Protein AF-A0AAV2J107-F1 (afdb_monomer_lite)

InterPro domains:
  IPR013083 Zinc finger, RING/FYVE/PHD-type [G3DSA:3.30.40.10] (4-58)
  IPR051986 Innate Immunity and Apoptosis Regulator [PTHR16295] (1-78)

pLDDT: mean 79.09, std 8.45, range [41.44, 88.88]

Radius of gyration: 18.04 Å; chains: 1; bounding box: 43×22×49 Å

Foldseek 3Di:
DDPPQDWDQDPQARDIGRPVCVVVCVVVSVVQFDQQPVPRDGHGVVCSVVCCVQFVPFDAQPVPRDTGGPNVSVVVNVD

Sequence (79 aa):
MAEEEETRVCGRCKSEVAESNFTLHESHCSRFLCVCDACDESVPKSELQKHKDEQHTKVRCSKCKKKMERRFITEHEVN

Organism: Knipowitschia caucasica (NCBI:txid637954)

Structure (mmCIF, N/CA/C/O backbone):
data_AF-A0AAV2J107-F1
#
_entry.id   AF-A0AAV2J107-F1
#
loop_
_atom_site.group_PDB
_atom_site.id
_atom_site.type_symbol
_atom_site.label_atom_id
_atom_site.label_alt_id
_atom_site.label_comp_id
_atom_site.label_asym_id
_atom_site.label_entity_id
_atom_site.label_seq_id
_atom_site.pdbx_PDB_ins_code
_atom_site.Cartn_x
_atom_site.Cartn_y
_atom_site.Cartn_z
_atom_site.occupancy
_atom_site.B_iso_or_equiv
_atom_site.auth_seq_id
_atom_site.auth_comp_id
_atom_site.auth_asym_id
_atom_site.auth_atom_id
_atom_site.pdbx_PDB_model_num
ATOM 1 N N . MET A 1 1 ? 31.426 11.493 -24.250 1.00 41.44 1 MET A N 1
ATOM 2 C CA . MET A 1 1 ? 30.072 11.567 -24.830 1.00 41.44 1 MET A CA 1
ATOM 3 C C . MET A 1 1 ? 29.143 11.229 -23.682 1.00 41.44 1 MET A C 1
ATOM 5 O O . MET A 1 1 ? 29.359 10.188 -23.081 1.00 41.44 1 MET A O 1
ATOM 9 N N . ALA A 1 2 ? 28.290 12.161 -23.255 1.00 53.00 2 ALA A N 1
ATOM 10 C CA . ALA A 1 2 ? 27.336 11.892 -22.184 1.00 53.00 2 ALA A CA 1
ATOM 11 C C . ALA A 1 2 ? 26.184 11.123 -22.824 1.00 53.00 2 ALA A C 1
ATOM 13 O O . ALA A 1 2 ? 25.513 11.658 -23.700 1.00 53.00 2 ALA A O 1
ATOM 14 N N . GLU A 1 3 ? 26.045 9.850 -22.479 1.00 59.25 3 GLU A N 1
ATOM 15 C CA . GLU A 1 3 ? 24.850 9.088 -22.810 1.00 59.25 3 GLU A CA 1
ATOM 16 C C . GLU A 1 3 ? 23.726 9.726 -21.994 1.00 59.25 3 GLU A C 1
ATOM 18 O O . GLU A 1 3 ? 23.674 9.592 -20.772 1.00 59.25 3 GLU A O 1
ATOM 23 N N . GLU A 1 4 ? 22.918 10.553 -22.654 1.00 61.31 4 GLU A N 1
ATOM 24 C CA . GLU A 1 4 ? 21.680 11.072 -22.093 1.00 61.31 4 GLU A CA 1
ATOM 25 C C . GLU A 1 4 ? 20.792 9.852 -21.866 1.00 61.31 4 GLU A C 1
ATOM 27 O O . GLU A 1 4 ? 20.190 9.321 -22.794 1.00 61.31 4 GLU A O 1
ATOM 32 N N . GLU A 1 5 ? 20.813 9.316 -20.647 1.00 68.56 5 GLU A N 1
ATOM 33 C CA . GLU A 1 5 ? 19.947 8.210 -20.271 1.00 68.56 5 GLU A CA 1
ATOM 34 C C . GLU A 1 5 ? 18.520 8.769 -20.228 1.00 68.56 5 GLU A C 1
ATOM 36 O O . GLU A 1 5 ? 18.071 9.322 -19.222 1.00 68.56 5 GLU A O 1
ATOM 41 N N . GLU A 1 6 ? 17.837 8.724 -21.375 1.00 83.00 6 GLU A N 1
ATOM 42 C CA . GLU A 1 6 ? 16.436 9.108 -21.501 1.00 83.00 6 GLU A CA 1
ATOM 43 C C . GLU A 1 6 ? 15.654 8.277 -20.488 1.00 83.00 6 GLU A C 1
ATOM 45 O O . GLU A 1 6 ? 15.741 7.055 -20.487 1.00 83.00 6 GLU A O 1
ATOM 50 N N . THR A 1 7 ? 14.944 8.919 -19.566 1.00 87.06 7 THR A N 1
ATOM 51 C CA . THR A 1 7 ? 14.146 8.241 -18.541 1.00 87.06 7 THR A CA 1
ATOM 52 C C 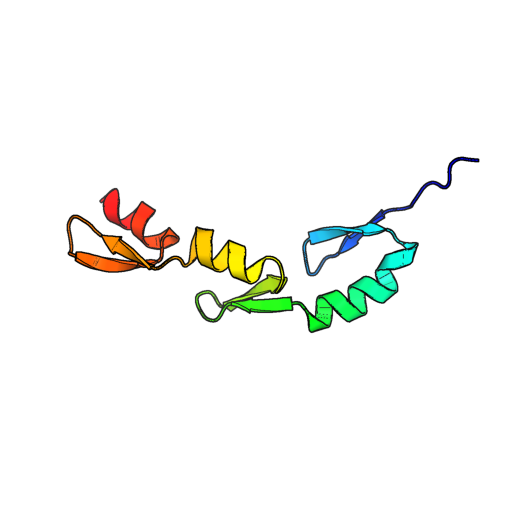. THR A 1 7 ? 12.669 8.490 -18.811 1.00 87.06 7 THR A C 1
ATOM 54 O O . THR A 1 7 ? 12.246 9.571 -19.217 1.00 87.06 7 THR A O 1
ATOM 57 N N . ARG A 1 8 ? 11.854 7.459 -18.603 1.00 87.00 8 ARG A N 1
ATOM 58 C CA . ARG A 1 8 ? 10.407 7.466 -18.779 1.00 87.00 8 ARG A CA 1
ATOM 59 C C . ARG A 1 8 ? 9.725 7.101 -17.468 1.00 87.00 8 ARG A C 1
ATOM 61 O O . ARG A 1 8 ? 10.077 6.126 -16.806 1.00 87.00 8 ARG A O 1
ATOM 68 N N . VAL A 1 9 ? 8.683 7.850 -17.124 1.00 83.94 9 VAL A N 1
ATOM 69 C CA . VAL A 1 9 ? 7.826 7.537 -15.976 1.00 83.94 9 VAL A CA 1
ATOM 70 C C . VAL A 1 9 ? 6.891 6.386 -16.332 1.00 83.94 9 VAL A C 1
ATOM 72 O O . VAL A 1 9 ? 6.132 6.446 -17.301 1.00 83.94 9 VAL A O 1
ATOM 75 N N . CYS A 1 10 ? 6.903 5.328 -15.529 1.00 83.06 10 CYS A N 1
ATOM 76 C CA . CYS A 1 10 ? 5.969 4.226 -15.697 1.00 83.06 10 CYS A CA 1
ATOM 77 C C . CYS A 1 10 ? 4.574 4.617 -15.186 1.00 83.06 10 CYS A C 1
ATOM 79 O O . CYS A 1 10 ? 4.401 4.892 -14.005 1.00 83.06 10 CYS A O 1
ATOM 81 N N . GLY A 1 11 ? 3.538 4.557 -16.029 1.00 75.12 11 GLY A N 1
ATOM 82 C CA . GLY A 1 11 ? 2.157 4.868 -15.612 1.00 75.12 11 GLY A CA 1
ATOM 83 C C . GLY A 1 11 ? 1.561 3.897 -14.579 1.00 75.12 11 GLY A C 1
ATOM 84 O O . GLY A 1 11 ? 0.541 4.195 -13.966 1.00 75.12 11 GLY A O 1
ATOM 85 N N . ARG A 1 12 ? 2.207 2.743 -14.381 1.00 74.12 12 ARG A N 1
ATOM 86 C CA . ARG A 1 12 ? 1.780 1.659 -13.489 1.00 74.12 12 ARG A CA 1
ATOM 87 C C . ARG A 1 12 ? 2.316 1.815 -12.062 1.00 74.12 12 ARG A C 1
ATOM 89 O O . ARG A 1 12 ? 1.542 1.720 -11.119 1.00 74.12 12 ARG A O 1
ATOM 96 N N . CYS A 1 13 ? 3.612 2.089 -11.898 1.00 75.06 13 CYS A N 1
ATOM 97 C CA . CYS A 1 13 ? 4.231 2.307 -10.581 1.00 75.06 13 CYS A CA 1
ATOM 98 C C . CYS A 1 13 ? 4.582 3.773 -10.286 1.00 75.06 13 CYS A C 1
ATOM 100 O O . CYS A 1 13 ? 5.045 4.072 -9.190 1.00 75.06 13 CYS A O 1
ATOM 102 N N . LYS A 1 14 ? 4.379 4.679 -11.251 1.00 75.75 14 LYS A N 1
ATOM 103 C CA . LYS A 1 14 ? 4.741 6.106 -11.191 1.00 75.75 14 LYS A CA 1
ATOM 104 C C . LYS A 1 14 ? 6.215 6.369 -10.854 1.00 75.75 14 LYS A C 1
ATOM 106 O O . LYS A 1 14 ? 6.547 7.436 -10.356 1.00 75.75 14 LYS A O 1
ATOM 111 N N . SER A 1 15 ? 7.094 5.405 -11.124 1.00 75.12 15 SER A N 1
ATOM 112 C CA . SER A 1 15 ? 8.542 5.547 -10.942 1.00 75.12 15 SER A CA 1
ATOM 113 C C . SER A 1 15 ? 9.210 5.959 -12.250 1.00 75.12 15 SER A C 1
ATOM 115 O O . SER A 1 15 ? 8.773 5.538 -13.324 1.00 75.12 15 SER A O 1
ATOM 117 N N . GLU A 1 16 ? 10.273 6.752 -12.152 1.00 84.81 16 GLU A N 1
ATOM 118 C CA . GLU A 1 16 ? 11.167 7.064 -13.269 1.00 84.81 16 GLU A CA 1
ATOM 119 C C . GLU A 1 16 ? 12.057 5.858 -13.574 1.00 84.81 16 GLU A C 1
ATOM 121 O O . GLU A 1 16 ? 12.652 5.258 -12.676 1.00 84.81 16 GLU A O 1
ATOM 126 N N . VAL A 1 17 ? 12.108 5.466 -14.843 1.00 85.19 17 VAL A N 1
ATOM 127 C CA . VAL A 1 17 ? 12.851 4.296 -15.311 1.00 85.19 17 VAL A CA 1
ATOM 128 C C . VAL A 1 17 ? 13.585 4.675 -16.584 1.00 85.19 17 VAL A C 1
ATOM 130 O O . VAL A 1 17 ? 12.976 5.252 -17.475 1.00 85.19 17 VAL A O 1
ATOM 133 N N . ALA A 1 18 ? 14.862 4.322 -16.711 1.00 88.88 18 ALA A N 1
ATOM 134 C CA . ALA A 1 18 ? 15.600 4.495 -17.962 1.00 88.88 18 ALA A CA 1
ATOM 135 C C . ALA A 1 18 ? 14.842 3.868 -19.142 1.00 88.88 18 ALA A C 1
ATOM 137 O O . ALA A 1 18 ? 14.370 2.734 -19.049 1.00 88.88 18 ALA A O 1
ATOM 138 N N . GLU A 1 19 ? 14.740 4.583 -20.254 1.00 86.62 19 GLU A N 1
ATOM 139 C CA . GLU A 1 19 ? 14.030 4.179 -21.462 1.00 86.62 19 GLU A CA 1
ATOM 140 C C . GLU A 1 19 ? 14.601 2.868 -22.010 1.00 86.62 19 GLU A C 1
ATOM 142 O O . GLU A 1 19 ? 13.838 1.941 -22.289 1.00 86.62 19 GLU A O 1
ATOM 147 N N . SER A 1 20 ? 15.930 2.720 -21.993 1.00 86.50 20 SER A N 1
ATOM 148 C CA . SER A 1 20 ? 16.635 1.467 -22.309 1.00 86.50 20 SER A CA 1
ATOM 149 C C . SER A 1 20 ? 16.164 0.272 -21.471 1.00 86.50 20 SER A C 1
ATOM 151 O O . SER A 1 20 ? 16.166 -0.864 -21.939 1.00 86.50 20 SER A O 1
ATOM 153 N N . ASN A 1 21 ? 15.726 0.518 -20.233 1.00 85.31 21 ASN A N 1
ATOM 154 C CA . ASN A 1 21 ? 15.219 -0.499 -19.314 1.00 85.31 21 ASN A CA 1
ATOM 155 C C . ASN A 1 21 ? 13.683 -0.532 -19.245 1.00 85.31 21 ASN A C 1
ATOM 157 O O . ASN A 1 21 ? 13.130 -1.393 -18.556 1.00 85.31 21 ASN A O 1
ATOM 161 N N . PHE A 1 22 ? 12.971 0.355 -19.950 1.00 87.38 22 PHE A N 1
ATOM 162 C CA . PHE A 1 22 ? 11.519 0.495 -19.835 1.00 87.38 22 PHE A CA 1
ATOM 163 C C . PHE A 1 22 ? 10.782 -0.744 -20.341 1.00 87.38 22 PHE A C 1
ATOM 165 O O . PHE A 1 22 ? 9.828 -1.183 -19.709 1.00 87.38 22 PHE A O 1
ATOM 172 N N . THR A 1 23 ? 11.244 -1.370 -21.426 1.00 88.00 23 THR A N 1
ATOM 173 C CA . THR A 1 23 ? 10.638 -2.601 -21.970 1.00 88.00 23 THR A CA 1
ATOM 174 C C . THR A 1 23 ? 10.728 -3.768 -20.978 1.00 88.00 23 THR A C 1
ATOM 176 O O . THR A 1 23 ? 9.753 -4.493 -20.748 1.00 88.00 23 THR A O 1
ATOM 179 N N . LEU A 1 24 ? 11.891 -3.925 -20.332 1.00 88.50 24 LEU A N 1
ATOM 180 C CA . LEU A 1 24 ? 12.084 -4.912 -19.270 1.00 88.50 24 LEU A CA 1
ATOM 181 C C . LEU A 1 24 ? 11.224 -4.559 -18.052 1.00 88.50 24 LEU A C 1
ATOM 183 O O . LEU A 1 24 ? 10.522 -5.420 -17.516 1.00 88.50 24 LEU A O 1
ATOM 187 N N . HIS A 1 25 ? 11.240 -3.287 -17.650 1.00 87.12 25 HIS A N 1
ATOM 188 C CA . HIS A 1 25 ? 10.455 -2.784 -16.536 1.00 87.12 25 HIS A CA 1
ATOM 189 C C . HIS A 1 25 ? 8.958 -2.953 -16.767 1.00 87.12 25 HIS A C 1
ATOM 191 O O . HIS A 1 25 ? 8.289 -3.349 -15.836 1.00 87.12 25 HIS A O 1
ATOM 197 N N . GLU A 1 26 ? 8.393 -2.720 -17.947 1.00 84.94 26 GLU A N 1
ATOM 198 C CA . GLU A 1 26 ? 6.952 -2.873 -18.184 1.00 84.94 26 GLU A CA 1
ATOM 199 C C . GLU A 1 26 ? 6.495 -4.318 -17.932 1.00 84.94 26 GLU A C 1
ATOM 201 O O . GLU A 1 26 ? 5.500 -4.555 -17.235 1.00 84.94 26 GLU A O 1
ATOM 206 N N . SER A 1 27 ? 7.287 -5.273 -18.426 1.00 85.81 27 SER A N 1
ATOM 207 C CA . SER A 1 27 ? 7.104 -6.712 -18.216 1.00 85.81 27 SER A CA 1
ATOM 208 C C . SER A 1 27 ? 7.202 -7.077 -16.732 1.00 85.81 27 SER A C 1
ATOM 210 O O . SER A 1 27 ? 6.396 -7.853 -16.212 1.00 85.81 27 SER A O 1
ATOM 212 N N . HIS A 1 28 ? 8.182 -6.499 -16.033 1.00 84.50 28 HIS A N 1
ATOM 213 C CA . HIS A 1 28 ? 8.386 -6.700 -14.602 1.00 84.50 28 HIS A CA 1
ATOM 214 C C . HIS A 1 28 ? 7.279 -6.029 -13.785 1.00 84.50 28 HIS A C 1
ATOM 216 O O . HIS A 1 28 ? 6.551 -6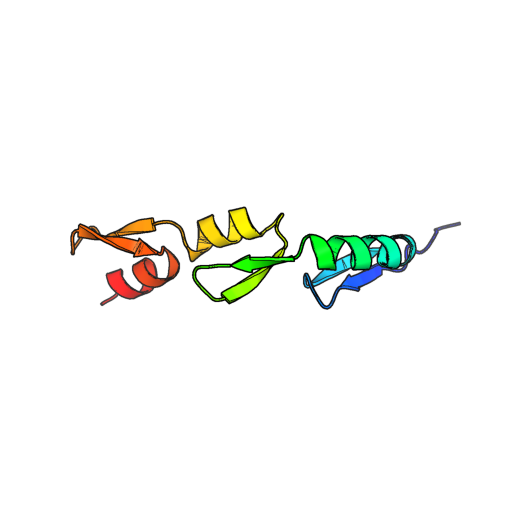.694 -13.070 1.00 84.50 28 HIS A O 1
ATOM 222 N N . CYS A 1 29 ? 7.089 -4.728 -13.931 1.00 82.81 29 CYS A N 1
ATOM 223 C CA . CYS A 1 29 ? 6.097 -3.892 -13.272 1.00 82.81 29 CYS A CA 1
ATOM 224 C C . CYS A 1 29 ? 4.686 -4.465 -13.404 1.00 82.81 29 CYS A C 1
ATOM 226 O O . CYS A 1 29 ? 3.982 -4.552 -12.407 1.00 82.81 29 CYS A O 1
ATOM 228 N N . SER A 1 30 ? 4.290 -4.980 -14.573 1.00 79.00 30 SER A N 1
ATOM 229 C CA . SER A 1 30 ? 2.990 -5.653 -14.709 1.00 79.00 30 SER A CA 1
ATOM 230 C C . SER A 1 30 ? 2.858 -6.909 -13.846 1.00 79.00 30 SER A C 1
ATOM 232 O O . SER A 1 30 ? 1.768 -7.210 -13.373 1.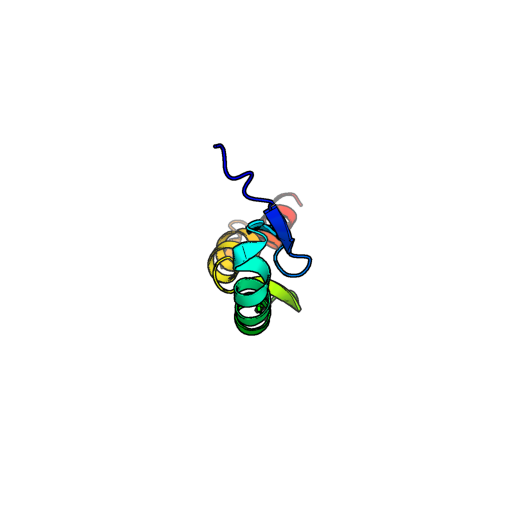00 79.00 30 SER A O 1
ATOM 234 N N . ARG A 1 31 ? 3.945 -7.667 -13.669 1.00 81.81 31 ARG A N 1
ATOM 235 C CA . ARG A 1 31 ? 3.977 -8.894 -12.853 1.00 81.81 31 ARG A CA 1
ATOM 236 C C . ARG A 1 31 ? 4.220 -8.611 -11.372 1.00 81.81 31 ARG A C 1
ATOM 238 O O . ARG A 1 31 ? 3.896 -9.440 -10.527 1.00 81.81 31 ARG A O 1
ATOM 245 N N . PHE A 1 32 ? 4.839 -7.475 -11.075 1.00 78.31 32 PHE A N 1
ATOM 246 C CA . PHE A 1 32 ? 5.222 -7.047 -9.739 1.00 78.31 32 PHE A CA 1
ATOM 247 C C . PHE A 1 32 ? 4.238 -6.047 -9.146 1.00 78.31 32 PHE A C 1
ATOM 249 O O . PHE A 1 32 ? 4.350 -5.765 -7.966 1.00 78.31 32 PHE A O 1
ATOM 256 N N . LEU A 1 33 ? 3.266 -5.529 -9.890 1.00 82.50 33 LEU A N 1
ATOM 257 C CA . LEU A 1 33 ? 2.125 -4.841 -9.302 1.00 82.50 33 LEU A CA 1
ATOM 258 C C . LEU A 1 33 ? 1.221 -5.862 -8.617 1.00 82.50 33 LEU A C 1
ATOM 260 O O . LEU A 1 33 ? 0.784 -6.841 -9.221 1.00 82.50 33 LEU A O 1
ATOM 264 N N . CYS A 1 34 ? 0.941 -5.626 -7.343 1.00 84.12 34 CYS A N 1
ATOM 265 C CA . CYS A 1 34 ? -0.002 -6.406 -6.564 1.00 84.12 34 CYS A CA 1
ATOM 266 C C . CYS A 1 34 ? -1.128 -5.494 -6.093 1.00 84.12 34 CYS A C 1
ATOM 268 O O . CYS A 1 34 ? -0.908 -4.347 -5.717 1.00 84.12 34 CYS A O 1
ATOM 270 N N . VAL A 1 35 ? -2.345 -6.019 -6.096 1.00 84.38 35 VAL A N 1
ATOM 271 C CA . VAL A 1 35 ? -3.485 -5.320 -5.512 1.00 84.38 35 VAL A CA 1
ATOM 272 C C . VAL A 1 35 ? -3.416 -5.490 -3.998 1.00 84.38 35 VAL A C 1
ATOM 274 O O . VAL A 1 35 ? -3.197 -6.597 -3.497 1.00 84.38 35 VAL A O 1
ATOM 277 N N . CYS A 1 36 ? -3.533 -4.389 -3.263 1.00 86.12 36 CYS A N 1
ATOM 278 C CA . CYS A 1 36 ? -3.620 -4.431 -1.816 1.00 86.12 36 CYS A CA 1
ATOM 279 C C . CYS A 1 36 ? -4.996 -4.961 -1.406 1.00 86.12 36 CYS A C 1
ATOM 281 O O . CYS A 1 36 ? -6.004 -4.337 -1.690 1.00 86.12 36 CYS A O 1
ATOM 283 N N . ASP A 1 37 ? -5.038 -6.070 -0.673 1.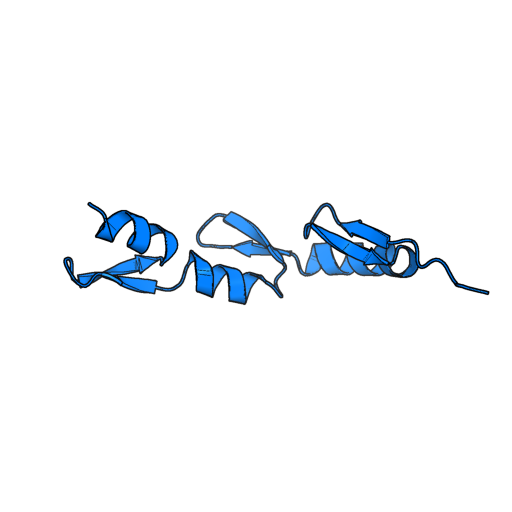00 80.31 37 ASP A N 1
ATOM 284 C CA . ASP A 1 37 ? -6.283 -6.699 -0.194 1.00 80.31 37 ASP A CA 1
ATOM 285 C C . ASP A 1 37 ? -7.104 -5.813 0.769 1.00 80.31 37 ASP A C 1
ATOM 287 O O . ASP A 1 37 ? -8.266 -6.080 1.039 1.00 80.31 37 ASP A O 1
ATOM 291 N N . ALA A 1 38 ? -6.493 -4.760 1.319 1.00 79.81 38 ALA A N 1
ATOM 292 C CA . ALA A 1 38 ? -7.131 -3.891 2.302 1.00 79.81 38 ALA A CA 1
ATOM 293 C C . ALA A 1 38 ? -7.757 -2.618 1.707 1.00 79.81 38 ALA A C 1
ATOM 295 O O . ALA A 1 38 ? -8.635 -2.026 2.331 1.00 79.81 38 ALA A O 1
ATOM 296 N N . CYS A 1 39 ? -7.309 -2.167 0.534 1.00 83.75 39 CYS A N 1
ATOM 297 C CA . CYS A 1 39 ? -7.843 -0.967 -0.125 1.00 83.75 39 CYS A CA 1
ATOM 298 C C . CYS A 1 39 ? -8.084 -1.133 -1.628 1.00 83.75 39 CYS A C 1
ATOM 300 O O . CYS A 1 39 ? -8.429 -0.155 -2.288 1.00 83.75 39 CYS A O 1
ATOM 302 N N . ASP A 1 40 ? -7.856 -2.329 -2.169 1.00 81.75 40 ASP A N 1
ATOM 303 C CA . ASP A 1 40 ? -7.924 -2.659 -3.594 1.00 81.75 40 ASP A CA 1
ATOM 304 C C . ASP A 1 40 ? -7.054 -1.761 -4.496 1.00 81.75 40 ASP A C 1
ATOM 306 O O . ASP A 1 40 ? -7.215 -1.717 -5.716 1.00 81.75 40 ASP A O 1
ATOM 310 N N . GLU A 1 41 ? -6.076 -1.061 -3.915 1.00 81.19 41 GLU A N 1
ATOM 311 C CA . GLU A 1 41 ? -5.157 -0.208 -4.659 1.00 81.19 41 GLU A CA 1
ATOM 312 C C . GLU A 1 41 ? -4.073 -1.056 -5.330 1.00 81.19 41 GLU A C 1
ATOM 314 O O . GLU A 1 41 ? -3.520 -1.986 -4.738 1.00 81.19 41 GLU A O 1
ATOM 319 N N . SER A 1 42 ? -3.745 -0.745 -6.584 1.00 81.06 42 SER A N 1
ATOM 320 C CA . SER A 1 42 ? -2.633 -1.378 -7.290 1.00 81.06 42 SER A CA 1
ATOM 321 C C . SER A 1 42 ? -1.311 -0.788 -6.802 1.00 81.06 42 SER A C 1
ATOM 323 O O . SER A 1 42 ? -0.948 0.327 -7.180 1.00 81.06 42 SER A O 1
ATOM 325 N N . VAL A 1 43 ? -0.582 -1.545 -5.984 1.00 82.88 43 VAL A N 1
ATOM 326 C CA . VAL A 1 43 ? 0.675 -1.118 -5.363 1.00 82.88 43 VAL A CA 1
ATOM 327 C C . VAL A 1 43 ? 1.828 -1.986 -5.883 1.00 82.88 43 VAL A C 1
ATOM 329 O O . VAL A 1 43 ? 1.682 -3.206 -6.009 1.00 82.88 43 VAL A O 1
ATOM 332 N N . PRO A 1 44 ? 3.007 -1.422 -6.198 1.00 82.00 44 PRO A N 1
ATOM 333 C CA . PRO A 1 44 ? 4.172 -2.229 -6.554 1.00 82.00 44 PRO A CA 1
ATOM 334 C C . PRO A 1 44 ? 4.497 -3.176 -5.403 1.00 82.00 44 PRO A C 1
ATOM 336 O O . PRO A 1 44 ? 4.551 -2.733 -4.270 1.00 82.00 44 PRO A O 1
ATOM 339 N N . LYS A 1 45 ? 4.766 -4.456 -5.639 1.00 81.38 45 LYS A N 1
ATOM 340 C CA . LYS A 1 45 ? 5.059 -5.451 -4.592 1.00 81.38 45 LYS A CA 1
ATOM 341 C C . LYS A 1 45 ? 6.253 -5.060 -3.715 1.00 81.38 45 LYS A C 1
ATOM 343 O O . LYS A 1 45 ? 6.267 -5.413 -2.541 1.00 81.38 45 LYS A O 1
ATOM 348 N N . SER A 1 46 ? 7.212 -4.311 -4.267 1.00 78.25 46 SER A N 1
ATOM 349 C CA . SER A 1 46 ? 8.311 -3.680 -3.522 1.00 78.25 46 SER A CA 1
ATOM 350 C C . SER A 1 46 ? 7.808 -2.659 -2.497 1.00 78.25 46 SER A C 1
ATOM 352 O O . SER A 1 46 ? 8.232 -2.684 -1.347 1.00 78.25 46 SER A O 1
ATOM 354 N N . GLU A 1 47 ? 6.842 -1.829 -2.888 1.00 79.38 47 GLU A N 1
ATOM 355 C CA . GLU A 1 47 ? 6.227 -0.812 -2.034 1.00 79.38 47 GLU A CA 1
ATOM 356 C C . GLU A 1 47 ? 5.012 -1.342 -1.265 1.00 79.38 47 GLU A C 1
ATOM 358 O O . GLU A 1 47 ? 4.614 -0.730 -0.289 1.00 79.38 47 GLU A O 1
ATOM 363 N N . LEU A 1 48 ? 4.428 -2.488 -1.626 1.00 85.00 48 LEU A N 1
ATOM 364 C CA . LEU A 1 48 ? 3.233 -3.048 -0.991 1.00 85.00 48 LEU A CA 1
ATOM 365 C C . LEU A 1 48 ? 3.486 -3.293 0.493 1.00 85.00 48 LEU A C 1
ATOM 367 O O . LEU A 1 48 ? 2.619 -3.036 1.322 1.00 85.00 48 LEU A O 1
ATOM 371 N N . GLN A 1 49 ? 4.686 -3.763 0.837 1.00 82.00 49 GLN A N 1
ATOM 372 C CA . GLN A 1 49 ? 5.075 -3.952 2.229 1.00 82.00 49 GLN A CA 1
ATOM 373 C C . GLN A 1 49 ? 5.132 -2.616 2.979 1.00 82.00 49 GLN A C 1
ATOM 375 O O . GLN A 1 49 ? 4.662 -2.539 4.113 1.00 82.00 49 GLN A O 1
ATOM 380 N N . LYS A 1 50 ? 5.659 -1.573 2.334 1.00 84.19 50 LYS A N 1
ATOM 381 C CA . LYS A 1 50 ? 5.777 -0.226 2.893 1.00 84.19 50 LYS A CA 1
ATOM 382 C C . LYS A 1 50 ? 4.413 0.460 3.001 1.00 84.19 50 LYS A C 1
ATOM 384 O O . LYS A 1 50 ? 4.054 0.908 4.075 1.00 84.19 50 LYS A O 1
ATOM 389 N N . HIS A 1 51 ? 3.596 0.418 1.954 1.00 87.38 51 HIS A N 1
ATOM 390 C CA . HIS A 1 51 ? 2.200 0.854 1.933 1.00 87.38 51 HIS A CA 1
ATOM 391 C C . HIS A 1 51 ? 1.374 0.159 3.019 1.00 87.38 51 HIS A C 1
ATOM 393 O O . HIS A 1 51 ? 0.634 0.813 3.750 1.00 87.38 51 HIS A O 1
ATOM 399 N N . LYS A 1 52 ? 1.520 -1.163 3.181 1.00 82.69 52 LYS A N 1
ATOM 400 C CA . LYS A 1 52 ? 0.843 -1.874 4.267 1.00 82.69 52 LYS A CA 1
ATOM 401 C C . LYS A 1 52 ? 1.351 -1.440 5.632 1.00 82.69 52 LYS A C 1
ATOM 403 O O . LYS A 1 52 ? 0.547 -1.405 6.553 1.00 82.69 52 LYS A O 1
ATOM 408 N N . ASP A 1 53 ? 2.627 -1.097 5.775 1.00 83.69 53 ASP A N 1
ATOM 409 C CA . ASP A 1 53 ? 3.129 -0.573 7.040 1.00 83.69 53 ASP A CA 1
ATOM 410 C C . ASP A 1 53 ? 2.612 0.855 7.308 1.00 83.69 53 ASP A C 1
ATOM 412 O O . ASP A 1 53 ? 2.050 1.150 8.360 1.00 83.69 53 ASP A O 1
ATOM 416 N N . GLU A 1 54 ? 2.698 1.754 6.339 1.00 83.12 54 GLU A N 1
ATOM 417 C CA . GLU A 1 54 ? 2.323 3.158 6.517 1.00 83.12 54 GLU A CA 1
ATOM 418 C C . GLU A 1 54 ? 0.803 3.352 6.620 1.00 83.12 54 GLU A C 1
ATOM 420 O O . GLU A 1 54 ? 0.337 4.083 7.493 1.00 83.12 54 GLU A O 1
ATOM 425 N N . GLN A 1 55 ? 0.021 2.654 5.793 1.00 81.88 55 GLN A N 1
ATOM 426 C CA . GLN A 1 55 ? -1.432 2.839 5.699 1.00 81.88 55 GLN A CA 1
ATOM 427 C C . GLN A 1 55 ? -2.218 1.760 6.450 1.00 81.88 55 GLN A C 1
ATOM 429 O O . GLN A 1 55 ? -3.162 2.069 7.181 1.00 81.88 55 GLN A O 1
ATOM 434 N N . HIS A 1 56 ? -1.806 0.495 6.323 1.00 83.88 56 HIS A N 1
ATOM 435 C CA . HIS A 1 56 ? -2.565 -0.660 6.824 1.00 83.88 56 HIS A CA 1
ATOM 436 C C . HIS A 1 56 ? -2.016 -1.278 8.115 1.00 83.88 56 HIS A C 1
ATOM 438 O O . HIS A 1 56 ? -2.505 -2.325 8.558 1.00 83.88 56 HIS A O 1
ATOM 444 N N . THR A 1 57 ? -1.021 -0.659 8.763 1.00 84.06 57 THR A N 1
ATOM 445 C CA . THR A 1 57 ? -0.493 -1.210 10.016 1.00 84.06 57 THR A CA 1
ATOM 446 C C . THR A 1 57 ? -1.597 -1.242 11.047 1.00 84.06 57 THR A C 1
ATOM 448 O O . THR A 1 57 ? -2.193 -0.220 11.375 1.00 84.06 57 THR A O 1
ATOM 451 N N . LYS A 1 58 ? -1.861 -2.428 11.594 1.00 76.88 58 LYS A N 1
ATOM 452 C CA . LYS A 1 58 ? -2.870 -2.613 12.633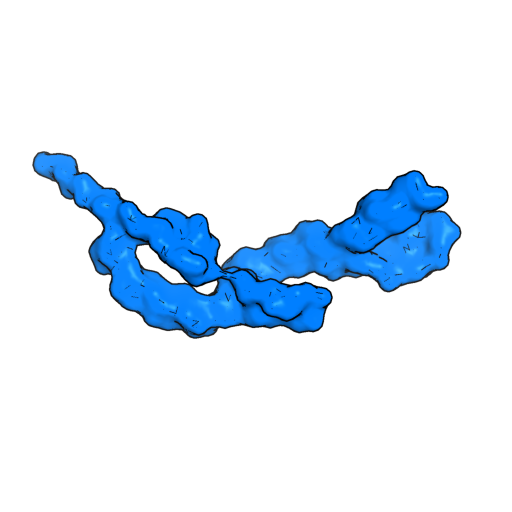 1.00 76.88 58 LYS A CA 1
ATOM 453 C C . LYS A 1 58 ? -2.338 -2.059 13.946 1.00 76.88 58 LYS A C 1
ATOM 455 O O . LYS A 1 58 ? -1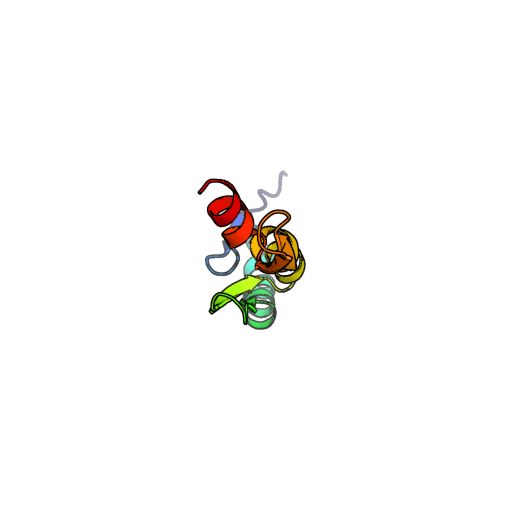.609 -2.747 14.661 1.00 76.88 58 LYS A O 1
ATOM 460 N N . VAL A 1 59 ? -2.727 -0.837 14.275 1.00 80.94 59 VAL A N 1
ATOM 461 C CA . VAL A 1 59 ? -2.430 -0.225 15.569 1.00 80.94 59 VAL A CA 1
ATOM 462 C C . VAL A 1 59 ? -3.640 -0.353 16.493 1.00 80.94 59 VAL A C 1
ATOM 464 O O . VAL A 1 59 ? -4.781 -0.572 16.071 1.00 80.94 59 VAL A O 1
ATOM 467 N N . ARG A 1 60 ? -3.379 -0.312 17.798 1.00 80.81 60 ARG A N 1
ATOM 468 C CA . ARG A 1 60 ? -4.419 -0.423 18.816 1.00 80.81 60 ARG A CA 1
ATOM 469 C C . ARG A 1 60 ? -4.776 0.972 19.298 1.00 80.81 60 ARG A C 1
ATOM 471 O O . ARG A 1 60 ? -3.938 1.649 19.878 1.00 80.81 60 ARG A O 1
ATOM 478 N N . CYS A 1 61 ? -6.030 1.347 19.105 1.00 81.44 61 CYS A N 1
ATOM 479 C CA . CYS A 1 61 ? -6.596 2.579 19.637 1.00 81.44 61 CYS A CA 1
ATOM 480 C C . CYS A 1 61 ? -6.485 2.596 21.167 1.00 81.44 61 CYS A C 1
ATOM 482 O O . CYS A 1 61 ? -7.000 1.688 21.834 1.00 81.44 61 CYS A O 1
ATOM 484 N N . SER A 1 62 ? -5.853 3.623 21.737 1.00 75.38 62 SER A N 1
ATOM 485 C CA . SER A 1 62 ? -5.665 3.717 23.193 1.00 75.38 62 SER A CA 1
ATOM 486 C C . SER A 1 62 ? -6.975 3.996 23.937 1.00 75.38 62 SER A C 1
ATOM 488 O O . SER A 1 62 ? -7.164 3.531 25.060 1.00 75.38 62 SER A O 1
ATOM 490 N N . LYS A 1 63 ? -7.919 4.690 23.289 1.00 74.62 63 LYS A N 1
ATOM 491 C CA . LYS A 1 63 ? -9.218 5.076 23.868 1.00 74.62 63 LYS A CA 1
ATOM 492 C C . LYS A 1 63 ? -10.252 3.947 23.829 1.00 74.62 63 LYS A C 1
ATOM 494 O O . LYS A 1 63 ? -10.969 3.711 24.792 1.00 74.62 63 LYS A O 1
ATOM 499 N N . CYS A 1 64 ? -10.301 3.225 22.716 1.00 81.44 64 CYS A N 1
ATOM 500 C CA . CYS A 1 64 ? -11.364 2.280 22.382 1.00 81.44 64 CYS A CA 1
ATOM 501 C C . CYS A 1 64 ? -10.904 0.811 22.351 1.00 81.44 64 CYS A C 1
ATOM 503 O O . CYS A 1 64 ? -11.717 -0.094 22.163 1.00 81.44 64 CYS A O 1
ATOM 505 N N . LYS A 1 65 ? -9.597 0.554 22.522 1.00 76.56 65 LYS A N 1
ATOM 506 C CA . LYS A 1 65 ? -8.934 -0.768 22.536 1.00 76.56 65 LYS A CA 1
ATOM 507 C C . LYS A 1 65 ? -9.151 -1.654 21.299 1.00 76.56 65 LYS A C 1
ATOM 509 O O . LYS A 1 65 ? -8.644 -2.782 21.296 1.00 76.56 65 LYS A O 1
ATOM 514 N N . LYS A 1 66 ? -9.828 -1.166 20.253 1.00 77.44 66 LYS A N 1
ATOM 515 C CA . LYS A 1 66 ? -10.011 -1.856 18.969 1.00 77.44 66 LYS A CA 1
ATOM 516 C C . LYS A 1 66 ? -8.716 -1.839 18.148 1.00 77.44 66 LYS A C 1
ATOM 518 O O . LYS A 1 66 ? -7.929 -0.895 18.228 1.00 77.44 66 LYS A O 1
ATOM 523 N N . LYS A 1 67 ? -8.493 -2.912 17.382 1.00 75.56 67 LYS A N 1
ATOM 524 C CA . LYS A 1 67 ? -7.444 -2.984 16.355 1.00 75.56 67 LYS A CA 1
ATOM 525 C C . LYS A 1 67 ? -8.013 -2.420 15.063 1.00 75.56 67 LYS A C 1
ATOM 527 O O . LYS A 1 67 ? -9.000 -2.956 14.565 1.00 75.56 67 LYS A O 1
ATOM 532 N N . MET A 1 68 ? -7.391 -1.371 14.552 1.00 77.94 68 MET A N 1
ATOM 533 C CA . MET A 1 68 ? -7.760 -0.721 13.298 1.00 77.94 68 MET A CA 1
ATOM 534 C C . MET A 1 68 ? -6.489 -0.359 12.536 1.00 77.94 68 MET A C 1
ATOM 536 O O . MET A 1 68 ? -5.384 -0.409 13.080 1.00 77.94 68 MET A O 1
ATOM 540 N N . GLU A 1 69 ? -6.635 -0.073 11.253 1.00 81.75 69 GLU A N 1
ATOM 541 C CA . GLU A 1 69 ? -5.508 0.272 10.396 1.00 81.75 69 GLU A CA 1
ATOM 542 C C . GLU A 1 69 ? -5.029 1.692 10.688 1.00 81.75 69 GLU A C 1
ATOM 544 O O . GLU A 1 69 ? -5.820 2.560 11.061 1.00 81.75 69 GLU A O 1
ATOM 549 N N . ARG A 1 70 ? -3.725 1.919 10.530 1.00 79.69 70 ARG A N 1
ATOM 550 C CA . ARG A 1 70 ? -3.040 3.166 10.878 1.00 79.69 70 ARG A CA 1
ATOM 551 C C . ARG A 1 70 ? -3.703 4.377 10.227 1.00 79.69 70 ARG A C 1
ATOM 553 O O . ARG A 1 70 ? -3.965 5.347 10.932 1.00 79.69 70 ARG A O 1
ATOM 560 N N . ARG A 1 71 ? -4.075 4.273 8.947 1.00 74.81 71 ARG A N 1
ATOM 561 C CA . ARG A 1 71 ? -4.779 5.334 8.214 1.00 74.81 71 ARG A CA 1
ATOM 562 C C . ARG A 1 71 ? -6.087 5.760 8.889 1.00 74.81 71 ARG A C 1
ATOM 564 O O . ARG A 1 71 ? -6.356 6.949 8.998 1.00 74.81 71 ARG A O 1
ATOM 571 N N . PHE A 1 72 ? -6.870 4.801 9.380 1.00 73.25 72 PHE A N 1
ATOM 572 C CA . PHE A 1 72 ? -8.131 5.079 10.072 1.00 73.25 72 PHE A CA 1
ATOM 573 C C . PHE A 1 72 ? -7.929 5.450 11.539 1.00 73.25 72 PHE A C 1
ATOM 575 O O . PHE A 1 72 ? -8.736 6.186 12.086 1.00 73.25 72 PHE A O 1
ATOM 582 N N . ILE A 1 73 ? -6.868 4.969 12.191 1.00 78.75 73 ILE A N 1
ATOM 583 C CA . ILE A 1 73 ? -6.570 5.311 13.588 1.00 78.75 73 ILE A CA 1
ATOM 584 C C . ILE A 1 73 ? -6.248 6.789 13.743 1.00 78.75 73 ILE A C 1
ATOM 586 O O . ILE A 1 73 ? -6.757 7.408 14.672 1.00 78.75 73 ILE A O 1
ATOM 590 N N . THR A 1 74 ? -5.450 7.358 12.837 1.00 71.50 74 THR A N 1
ATOM 591 C CA . THR A 1 74 ? -5.134 8.790 12.881 1.00 71.50 74 THR A CA 1
ATOM 592 C C . THR A 1 74 ? -6.401 9.642 12.810 1.00 71.50 74 THR A C 1
ATOM 594 O O . THR A 1 74 ? -6.521 10.615 13.545 1.00 71.50 74 THR A O 1
ATOM 597 N N . GLU A 1 75 ? -7.371 9.249 11.983 1.00 71.50 75 GLU A N 1
ATOM 598 C CA . GLU A 1 75 ? -8.667 9.928 11.887 1.00 71.50 75 GLU A CA 1
ATOM 599 C C . GLU A 1 75 ? -9.568 9.631 13.104 1.00 71.50 75 GLU A C 1
ATOM 601 O O . GLU A 1 75 ? -10.255 10.512 13.613 1.00 71.50 75 GLU A O 1
ATOM 606 N N . HIS A 1 76 ? -9.518 8.403 13.624 1.00 77.81 76 HIS A N 1
ATOM 607 C CA . HIS A 1 76 ? -10.311 7.944 14.762 1.00 77.81 76 HIS A CA 1
ATOM 608 C C . HIS A 1 76 ? -9.888 8.557 16.107 1.00 77.81 76 HIS A C 1
ATOM 610 O O . HIS A 1 76 ? -10.742 8.749 16.961 1.00 77.81 76 HIS A O 1
ATOM 616 N N . GLU A 1 77 ? -8.600 8.834 16.339 1.00 66.56 77 GLU A N 1
ATOM 617 C CA . GLU A 1 77 ? -8.123 9.414 17.610 1.00 66.56 77 GLU A CA 1
ATOM 618 C C . GLU A 1 77 ? -8.381 10.924 17.737 1.00 66.56 77 GLU A C 1
ATOM 620 O O . GLU A 1 77 ? -8.314 11.458 18.846 1.00 66.56 77 GLU A O 1
ATOM 625 N N . VAL A 1 78 ? -8.671 11.606 16.624 1.00 65.31 78 VAL A N 1
ATOM 626 C CA . VAL A 1 78 ? -8.946 13.053 16.580 1.00 65.31 78 VAL A CA 1
ATOM 627 C C . VAL A 1 78 ? -10.401 13.387 16.950 1.00 65.31 78 VAL A C 1
ATOM 629 O O . VAL A 1 78 ? -10.686 14.542 17.267 1.00 65.31 78 VAL A O 1
ATOM 632 N N . ASN A 1 79 ? -11.301 12.398 16.967 1.00 52.88 79 ASN A N 1
ATOM 633 C CA . ASN A 1 79 ? -12.724 12.563 17.288 1.00 52.88 79 ASN A CA 1
ATOM 634 C C . ASN A 1 79 ? -13.068 11.968 18.664 1.00 52.88 79 ASN A C 1
ATOM 636 O O . ASN A 1 79 ? -13.798 12.626 19.437 1.00 52.88 79 ASN A O 1
#

Secondary structure (DSSP, 8-state):
------EEE-TTT--EEEHHHHHHHHHHHHHHEEE-TTT--EEEHHHHHHHHHHTT-EEEPTTT--EEEHHHHHHHTT-